Protein AF-A0A183J8W6-F1 (afdb_monomer)

pLDDT: mean 84.21, std 10.44, range [55.62, 95.81]

Foldseek 3Di:
DVVVVVVVVVVCLQFFADFDPAPPDPDPADDDTDGDPGGDPDDSVVSVVVVVVVLVVLVVVLVVLVVVDDDPPDDPRVNVRSVVSNVNSVPD

Nearest PDB structures (foldseek):
  5yny-assembly1_A  TM=8.352E-01  e=8.113E+00  Dermatophagoides farinae

Organism: NCBI:txid241478

Radius of gyration: 16.33 Å; Cα contacts (8 Å, |Δi|>4): 55; chains: 1; bounding box: 36×34×40 Å

Secondary structure (DSSP, 8-state):
-HHHHHHHHHHHHHH--PPPPPP--SS----PPPPPSS---S-HHHHHHHHHHHHHHHHHHHHHHHHTPPPTTS-HHHHHHHHHHHHHHHH-

Mean predicted aligned error: 6.67 Å

Sequence (92 aa):
MQSWIDIINFTAACFSSPVLPAPVSSRQSFHRPLLPSTASKLTMDEQLKVHTTRIAELEKCLDQLRDAAPVPTSKSRVLQDYAQKEIFLLYE

Solvent-accessible surface area (backbone atoms only — not comparable to full-atom values): 5651 Å² total; per-residue (Å²): 126,62,69,64,55,51,52,50,52,50,52,51,60,68,44,54,38,76,68,42,81,63,82,90,57,96,60,96,64,76,70,83,65,51,68,58,96,53,70,43,89,65,53,72,70,56,45,49,53,50,51,56,52,48,52,56,50,37,53,52,51,42,52,56,47,60,78,63,59,76,61,93,86,50,60,68,68,57,56,52,40,48,52,55,49,51,56,49,52,75,73,110

Structure (mmCIF, N/CA/C/O backbone):
data_AF-A0A183J8W6-F1
#
_entry.id   AF-A0A183J8W6-F1
#
loop_
_atom_site.group_PDB
_atom_site.id
_atom_site.type_symbol
_atom_site.label_atom_id
_atom_site.label_alt_id
_atom_site.label_comp_id
_atom_site.label_asym_id
_atom_site.label_entity_id
_atom_site.label_seq_id
_atom_site.pdbx_PDB_ins_code
_atom_site.Cartn_x
_atom_site.Cartn_y
_atom_site.Cartn_z
_atom_site.occupancy
_atom_site.B_iso_or_equiv
_atom_site.auth_seq_id
_atom_site.auth_comp_id
_atom_site.auth_asym_id
_atom_site.auth_atom_id
_atom_site.pdbx_PDB_model_num
ATOM 1 N N . MET A 1 1 ? 10.316 21.809 -13.322 1.00 62.47 1 MET A N 1
ATOM 2 C CA . MET A 1 1 ? 10.181 21.378 -11.912 1.00 62.47 1 MET A CA 1
ATOM 3 C C . MET A 1 1 ? 9.727 19.925 -11.783 1.00 62.47 1 MET A C 1
ATOM 5 O O . MET A 1 1 ? 10.139 19.289 -10.838 1.00 62.47 1 MET A O 1
ATOM 9 N N . GLN A 1 2 ? 8.957 19.372 -12.726 1.00 76.31 2 GLN A N 1
ATOM 10 C CA . GLN A 1 2 ? 8.451 17.994 -12.632 1.00 76.31 2 GLN A CA 1
ATOM 11 C C . GLN A 1 2 ? 9.526 16.894 -12.805 1.00 76.31 2 GLN A C 1
ATOM 13 O O . GLN A 1 2 ? 9.504 15.895 -12.102 1.00 76.31 2 GLN A O 1
ATOM 18 N N . SER A 1 3 ? 10.541 17.127 -13.647 1.00 87.81 3 SER A N 1
ATOM 19 C CA . SER A 1 3 ? 11.547 16.107 -14.001 1.00 87.81 3 SER A CA 1
ATOM 20 C C . SER A 1 3 ? 12.318 15.493 -12.820 1.00 87.81 3 SER A C 1
ATOM 22 O O . SER A 1 3 ? 12.618 14.305 -12.865 1.00 87.81 3 SER A O 1
ATOM 24 N N . TRP A 1 4 ? 12.639 16.250 -11.763 1.00 93.38 4 TRP A N 1
ATOM 25 C CA . TRP A 1 4 ? 13.358 15.682 -10.612 1.00 93.38 4 TRP A CA 1
ATOM 26 C C . TRP A 1 4 ? 12.451 14.804 -9.742 1.00 93.38 4 TRP A C 1
ATOM 28 O O . TRP A 1 4 ? 12.915 13.810 -9.191 1.00 93.38 4 TRP A O 1
ATOM 38 N N . ILE A 1 5 ? 11.159 15.141 -9.662 1.00 91.75 5 ILE A N 1
ATOM 39 C CA . ILE A 1 5 ? 10.149 14.352 -8.948 1.00 91.75 5 ILE A CA 1
ATOM 40 C C . ILE A 1 5 ? 9.985 13.007 -9.649 1.00 91.75 5 ILE A C 1
ATOM 42 O O . ILE A 1 5 ? 10.023 11.965 -9.001 1.00 91.75 5 ILE A O 1
ATOM 46 N N . ASP A 1 6 ? 9.887 13.025 -10.978 1.00 89.25 6 ASP A N 1
ATOM 47 C CA . ASP A 1 6 ? 9.713 11.808 -11.768 1.00 89.25 6 ASP A CA 1
ATOM 48 C C . ASP A 1 6 ? 10.931 10.879 -11.643 1.00 89.25 6 ASP A C 1
ATOM 50 O O . ASP A 1 6 ? 10.768 9.672 -11.485 1.00 89.25 6 ASP A O 1
ATOM 54 N N . ILE A 1 7 ? 12.151 11.432 -11.627 1.00 90.31 7 ILE A N 1
ATOM 55 C CA . ILE A 1 7 ? 13.381 10.651 -11.415 1.00 90.31 7 ILE A CA 1
ATOM 56 C C . ILE A 1 7 ? 13.397 10.013 -10.022 1.00 90.31 7 ILE A C 1
ATOM 58 O O . ILE A 1 7 ? 13.750 8.838 -9.898 1.00 90.31 7 ILE A O 1
ATOM 62 N N . ILE A 1 8 ? 13.010 10.754 -8.978 1.00 89.94 8 ILE A N 1
ATOM 63 C CA . ILE A 1 8 ? 12.937 10.215 -7.613 1.00 89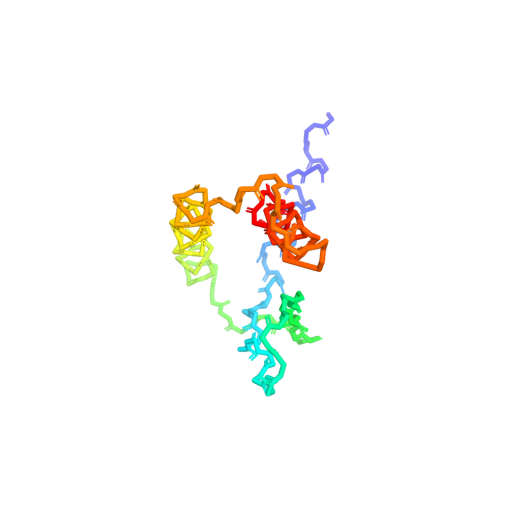.94 8 ILE A CA 1
ATOM 64 C C . ILE A 1 8 ? 11.892 9.103 -7.536 1.00 89.94 8 ILE A C 1
ATOM 66 O O . ILE A 1 8 ? 12.211 8.024 -7.044 1.00 89.94 8 ILE A O 1
ATOM 70 N N . ASN A 1 9 ? 10.686 9.330 -8.058 1.00 87.62 9 ASN A N 1
ATOM 71 C CA . ASN A 1 9 ? 9.603 8.348 -8.033 1.00 87.62 9 ASN A CA 1
ATOM 72 C C . ASN A 1 9 ? 9.971 7.082 -8.808 1.00 87.62 9 ASN A C 1
ATOM 74 O O . ASN A 1 9 ? 9.773 5.977 -8.308 1.00 87.62 9 ASN A O 1
ATOM 78 N N . PHE A 1 10 ? 10.558 7.238 -9.996 1.00 86.12 10 PHE A N 1
ATOM 79 C CA . PHE A 1 10 ? 11.042 6.119 -10.796 1.00 86.12 10 PHE A CA 1
ATOM 80 C C . PHE A 1 10 ? 12.108 5.326 -10.038 1.00 86.12 10 PHE A C 1
ATOM 82 O O . PHE A 1 10 ? 11.968 4.121 -9.864 1.00 86.12 10 PHE A O 1
ATOM 89 N N . THR A 1 11 ? 13.128 6.002 -9.502 1.00 87.81 11 THR A N 1
ATOM 90 C CA . THR A 1 11 ? 14.205 5.350 -8.741 1.00 87.81 11 THR A CA 1
ATOM 91 C C . THR A 1 11 ? 13.650 4.627 -7.512 1.00 87.81 11 THR A C 1
ATOM 93 O O . THR A 1 11 ? 13.972 3.464 -7.280 1.00 87.81 11 THR A O 1
ATOM 96 N N . ALA A 1 12 ? 12.770 5.274 -6.746 1.00 86.81 12 ALA A N 1
ATOM 97 C CA . ALA A 1 12 ? 12.124 4.668 -5.587 1.00 86.81 12 ALA A CA 1
ATOM 98 C C . ALA A 1 12 ? 11.327 3.413 -5.978 1.00 86.81 12 ALA A C 1
ATOM 100 O O . ALA A 1 12 ? 11.500 2.372 -5.348 1.00 86.81 12 ALA A O 1
ATOM 101 N N . ALA A 1 13 ? 10.535 3.467 -7.053 1.00 84.00 13 ALA A N 1
ATOM 102 C CA . ALA A 1 13 ? 9.794 2.314 -7.558 1.00 84.00 13 ALA A CA 1
ATOM 103 C C . ALA A 1 13 ? 10.730 1.179 -8.016 1.00 84.00 13 ALA A C 1
ATOM 105 O O . ALA A 1 13 ? 10.509 0.029 -7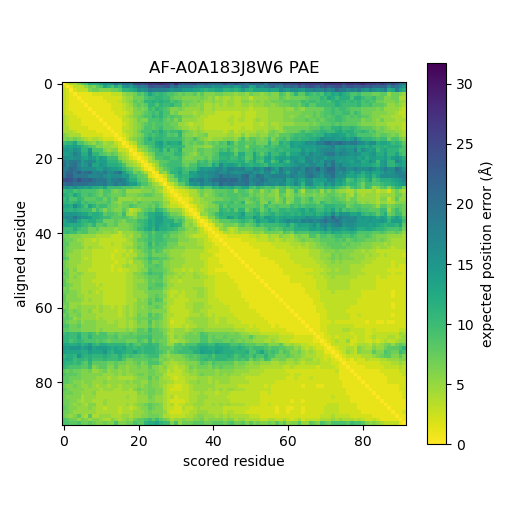.637 1.00 84.00 13 ALA A O 1
ATOM 106 N N . CYS A 1 14 ? 11.816 1.493 -8.731 1.00 82.19 14 CYS A N 1
ATOM 107 C CA . CYS A 1 14 ? 12.797 0.514 -9.208 1.00 82.19 14 CYS A CA 1
ATOM 108 C C . CYS A 1 14 ? 13.510 -0.239 -8.076 1.00 82.19 14 CYS A C 1
ATOM 110 O O . CYS A 1 14 ? 13.832 -1.417 -8.213 1.00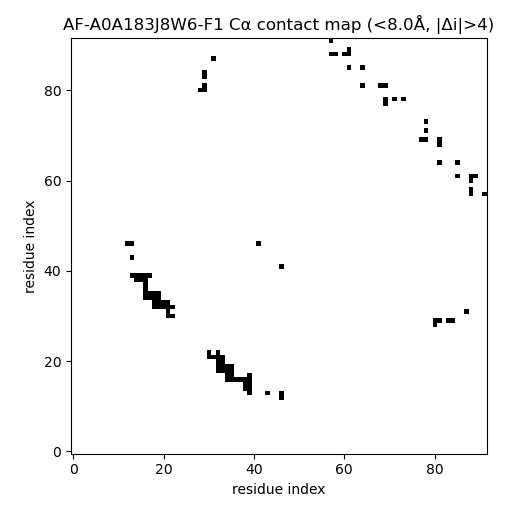 82.19 14 CYS A O 1
ATO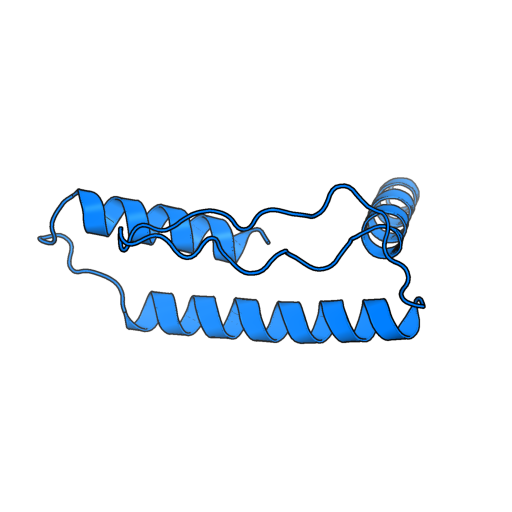M 112 N N . PHE A 1 15 ? 13.773 0.424 -6.950 1.00 80.88 15 PHE A N 1
ATOM 113 C CA . PHE A 1 15 ? 14.480 -0.184 -5.818 1.00 80.88 15 PHE A CA 1
ATOM 114 C C . PHE A 1 15 ? 13.556 -0.639 -4.685 1.00 80.88 15 PHE A C 1
ATOM 116 O O . PHE A 1 15 ? 14.017 -1.334 -3.776 1.00 80.88 15 PHE A O 1
ATOM 123 N N . SER A 1 16 ? 12.266 -0.300 -4.748 1.00 81.75 16 SER A N 1
ATOM 124 C CA . SER A 1 16 ? 11.269 -0.727 -3.769 1.00 81.75 16 SER A CA 1
ATOM 125 C C . SER A 1 16 ? 11.197 -2.249 -3.693 1.00 81.75 16 SER A C 1
ATOM 127 O O . SER A 1 16 ? 11.127 -2.956 -4.701 1.00 81.75 16 SER A O 1
ATOM 129 N N . SER A 1 17 ? 11.257 -2.749 -2.468 1.00 73.62 17 SER A N 1
ATOM 130 C CA . SER A 1 17 ? 11.333 -4.169 -2.162 1.00 73.62 17 SER A CA 1
ATOM 131 C C . SER A 1 17 ? 10.021 -4.608 -1.511 1.00 73.62 17 SER A C 1
ATOM 133 O O . SER A 1 17 ? 9.433 -3.815 -0.768 1.00 73.62 17 SER A O 1
ATOM 135 N N . PRO A 1 18 ? 9.521 -5.824 -1.794 1.00 69.81 18 PRO A N 1
ATOM 136 C CA . PRO A 1 18 ? 8.235 -6.270 -1.270 1.00 69.81 18 PRO A CA 1
ATOM 137 C C . PRO A 1 18 ? 8.227 -6.239 0.263 1.00 69.81 18 PRO A C 1
ATOM 139 O O . PRO A 1 18 ? 9.188 -6.666 0.903 1.00 69.81 18 PRO A O 1
ATOM 142 N N . VAL A 1 19 ? 7.136 -5.735 0.847 1.00 68.94 19 VAL A N 1
ATOM 143 C CA . VAL A 1 19 ? 6.937 -5.689 2.304 1.00 68.94 19 VAL A CA 1
ATOM 144 C C . VAL A 1 19 ? 7.145 -7.072 2.924 1.00 68.94 19 VAL A C 1
ATOM 146 O O . VAL A 1 19 ? 6.697 -8.084 2.381 1.00 68.94 19 VAL A O 1
ATOM 149 N N . LEU A 1 20 ? 7.806 -7.127 4.083 1.00 65.62 20 LEU A N 1
ATOM 150 C CA . LEU A 1 20 ? 7.848 -8.361 4.859 1.00 65.62 20 LEU A CA 1
ATOM 151 C C . LEU A 1 20 ? 6.440 -8.669 5.385 1.00 65.62 20 LEU A C 1
ATOM 153 O O . LEU A 1 20 ? 5.676 -7.738 5.672 1.00 65.62 20 LEU A O 1
ATOM 157 N N . PRO A 1 21 ? 6.084 -9.958 5.544 1.00 61.97 21 PRO A N 1
ATOM 158 C CA . PRO A 1 21 ? 4.834 -10.318 6.194 1.00 61.97 21 PRO A CA 1
ATOM 159 C C . PRO A 1 21 ? 4.752 -9.618 7.552 1.00 61.97 21 PRO A C 1
ATOM 161 O O . PRO A 1 21 ? 5.742 -9.546 8.2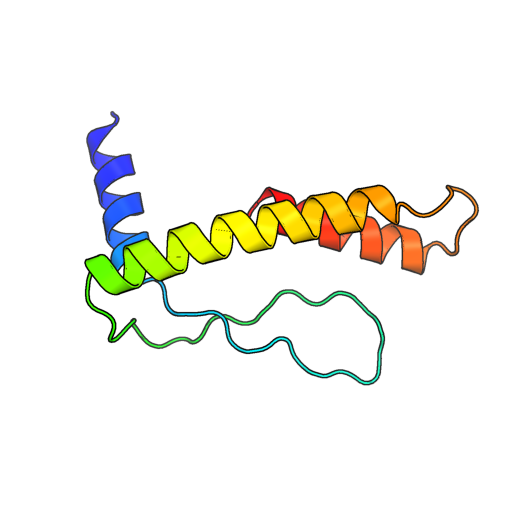88 1.00 61.97 21 PRO A O 1
ATOM 164 N N . ALA A 1 22 ? 3.576 -9.063 7.856 1.00 64.12 22 ALA A N 1
ATOM 165 C CA . ALA A 1 22 ? 3.368 -8.324 9.091 1.00 64.12 22 ALA A CA 1
ATOM 166 C C . ALA A 1 22 ? 3.798 -9.183 10.295 1.00 64.12 22 ALA A C 1
ATOM 168 O O . ALA A 1 22 ? 3.503 -10.385 10.312 1.00 64.12 22 ALA A O 1
ATOM 169 N N . PRO A 1 23 ? 4.478 -8.601 11.302 1.00 59.72 23 PRO A N 1
ATOM 170 C CA . PRO A 1 23 ? 4.864 -9.345 12.489 1.00 59.72 23 PRO A CA 1
ATOM 171 C C . PRO A 1 23 ? 3.635 -10.015 13.108 1.00 59.72 23 PRO A C 1
ATOM 173 O O . PRO A 1 23 ? 2.679 -9.342 13.499 1.00 59.72 23 PRO A O 1
ATOM 176 N N . VAL A 1 24 ? 3.656 -11.343 13.206 1.00 55.62 24 VAL A N 1
ATOM 177 C CA . VAL A 1 24 ? 2.639 -12.098 13.941 1.00 55.62 24 VAL A CA 1
ATOM 178 C C . VAL A 1 24 ? 2.864 -11.874 15.434 1.00 55.62 24 VAL A C 1
ATOM 180 O O . VAL A 1 24 ? 3.694 -12.520 16.067 1.00 55.62 24 VAL A O 1
ATOM 183 N N . SER A 1 25 ? 2.153 -10.897 15.994 1.00 60.91 25 SER A N 1
ATOM 184 C CA . SER A 1 25 ? 2.121 -10.632 17.431 1.00 60.91 25 SER A CA 1
ATOM 185 C C . SER A 1 25 ? 0.884 -11.270 18.055 1.00 60.91 25 SER A C 1
ATOM 187 O O . SER A 1 25 ? -0.194 -11.267 17.466 1.00 60.91 25 SER A O 1
ATOM 189 N N . SER A 1 26 ? 1.010 -11.772 19.285 1.00 56.19 26 SER A N 1
ATOM 190 C CA . SER A 1 26 ? -0.144 -12.196 20.091 1.00 56.19 26 SER A CA 1
ATOM 191 C C . SER A 1 26 ? -1.020 -11.014 20.529 1.00 56.19 26 SER A C 1
ATOM 193 O O . SER A 1 26 ? -2.169 -11.204 20.926 1.00 56.19 26 SER A O 1
ATOM 195 N N . ARG A 1 27 ? -0.497 -9.781 20.449 1.00 60.78 27 AR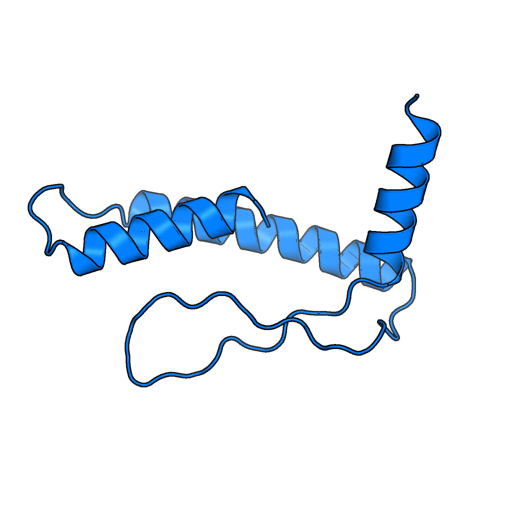G A N 1
ATOM 196 C CA . ARG A 1 27 ? -1.268 -8.553 20.658 1.00 60.78 27 ARG A CA 1
ATOM 197 C C . ARG A 1 27 ? -1.945 -8.143 19.351 1.00 60.78 27 ARG A C 1
ATOM 199 O O . ARG A 1 27 ? -1.266 -7.878 18.366 1.00 60.78 27 ARG A O 1
ATOM 206 N N . GLN A 1 28 ? -3.272 -8.014 19.379 1.00 64.69 28 GLN A N 1
ATOM 207 C CA . GLN A 1 28 ? -4.108 -7.521 18.272 1.00 64.69 28 GLN A CA 1
ATOM 208 C C . GLN A 1 28 ? -3.974 -5.997 18.054 1.00 64.69 28 GLN A C 1
ATOM 210 O O . GLN A 1 28 ? -4.971 -5.302 17.885 1.00 64.69 28 GLN A O 1
ATOM 215 N N . SER A 1 29 ? -2.762 -5.444 18.121 1.00 73.38 29 SER A N 1
ATOM 216 C CA . SER A 1 29 ? -2.506 -4.028 17.842 1.00 73.38 29 SER A CA 1
ATOM 217 C C . SER A 1 29 ? -2.016 -3.839 16.415 1.00 73.38 29 SER A C 1
ATOM 219 O O . SER A 1 29 ? -1.306 -4.683 15.868 1.00 73.38 29 SER A O 1
ATOM 221 N N . PHE A 1 30 ? -2.371 -2.707 15.813 1.00 79.50 30 PHE A N 1
ATOM 222 C CA . PHE A 1 30 ? -1.846 -2.350 14.505 1.00 79.50 30 PHE A CA 1
ATOM 223 C C . PHE A 1 30 ? -0.345 -2.024 14.600 1.00 79.50 30 PHE A C 1
ATOM 225 O O . PHE A 1 30 ? 0.083 -1.206 15.417 1.00 79.50 30 PHE A O 1
ATOM 232 N N . HIS A 1 31 ? 0.453 -2.649 13.736 1.00 79.56 31 HIS A N 1
ATOM 233 C CA . HIS A 1 31 ? 1.876 -2.375 13.574 1.00 79.56 31 HIS A CA 1
ATOM 234 C C . HIS A 1 31 ? 2.164 -2.086 12.103 1.00 79.56 31 HIS A C 1
ATOM 236 O O . HIS A 1 31 ? 1.626 -2.758 11.222 1.00 79.56 31 HIS A O 1
ATOM 242 N N . ARG A 1 32 ? 3.023 -1.094 11.840 1.00 80.44 32 ARG A N 1
ATOM 243 C CA . ARG A 1 32 ? 3.473 -0.811 10.475 1.00 80.44 32 ARG A CA 1
ATOM 244 C C . ARG A 1 32 ? 4.287 -2.006 9.952 1.00 80.44 32 ARG A C 1
ATOM 246 O O . ARG A 1 32 ? 5.129 -2.511 10.702 1.00 80.44 32 ARG A O 1
ATOM 253 N N . PRO A 1 33 ? 4.048 -2.468 8.713 1.00 77.00 33 PRO A N 1
ATOM 254 C CA . PRO A 1 33 ? 4.864 -3.498 8.085 1.00 77.00 33 PRO A CA 1
ATOM 255 C C . PRO A 1 33 ? 6.329 -3.069 8.021 1.00 77.00 33 PRO A C 1
ATOM 257 O O . PRO A 1 33 ? 6.636 -1.887 7.865 1.00 77.00 33 PRO A O 1
ATOM 260 N N . LEU A 1 34 ? 7.234 -4.037 8.141 1.00 76.19 34 LEU A N 1
ATOM 261 C CA . LEU A 1 34 ? 8.662 -3.793 7.985 1.00 76.19 34 LEU A CA 1
ATOM 262 C C . LEU A 1 34 ? 9.044 -3.979 6.517 1.00 76.19 34 LEU A C 1
ATOM 264 O O . LEU A 1 34 ? 8.687 -4.983 5.899 1.00 76.19 34 LEU A O 1
ATOM 268 N N . LEU A 1 35 ? 9.787 -3.022 5.969 1.00 71.62 35 LEU A N 1
ATOM 269 C CA . LEU A 1 35 ? 10.384 -3.154 4.646 1.00 71.62 35 LEU A CA 1
ATOM 270 C C . LEU A 1 35 ? 11.731 -3.876 4.767 1.00 71.62 35 LEU A C 1
ATOM 272 O O . LEU A 1 35 ? 12.485 -3.609 5.707 1.00 71.62 35 LEU A O 1
ATOM 276 N N . PRO A 1 36 ? 12.063 -4.789 3.845 1.00 72.44 36 PRO A N 1
ATOM 277 C CA . PRO A 1 36 ? 13.388 -5.386 3.818 1.00 72.44 36 PRO A CA 1
ATOM 278 C C . PRO A 1 36 ? 14.434 -4.350 3.379 1.00 72.44 36 PRO A C 1
ATOM 280 O O . PRO A 1 36 ? 14.199 -3.542 2.484 1.00 72.44 36 PRO A O 1
ATOM 283 N N . SER A 1 37 ? 15.633 -4.418 3.963 1.00 70.25 37 SER A N 1
ATOM 284 C CA . SER A 1 37 ? 16.759 -3.529 3.621 1.00 70.25 37 SER A CA 1
ATOM 285 C C . SER A 1 37 ? 17.496 -3.921 2.331 1.00 70.25 37 SER A C 1
ATOM 287 O O . SER A 1 37 ? 18.576 -3.402 2.057 1.00 70.25 37 SER A O 1
ATOM 289 N N . THR A 1 38 ? 16.968 -4.871 1.555 1.00 70.38 38 THR A N 1
ATOM 290 C CA . THR A 1 38 ? 17.591 -5.365 0.319 1.00 70.38 38 THR A CA 1
ATOM 291 C C . THR A 1 38 ? 16.851 -4.855 -0.904 1.00 70.38 38 THR A C 1
ATOM 293 O O . THR A 1 38 ? 15.621 -4.890 -0.932 1.00 70.38 38 THR A O 1
ATOM 296 N N . ALA A 1 39 ? 17.599 -4.469 -1.938 1.00 74.44 39 ALA A N 1
ATOM 297 C CA . ALA A 1 39 ? 17.032 -4.087 -3.226 1.00 74.44 39 ALA A CA 1
ATOM 298 C C . ALA A 1 39 ? 16.181 -5.216 -3.831 1.00 74.44 39 ALA A C 1
ATOM 300 O O . ALA A 1 39 ? 16.446 -6.405 -3.616 1.00 74.44 39 ALA A O 1
ATOM 301 N N . SER A 1 40 ? 15.169 -4.827 -4.603 1.00 79.69 40 SER A N 1
ATOM 302 C CA . SER A 1 40 ? 14.361 -5.764 -5.378 1.00 79.69 40 SER A CA 1
ATOM 303 C C . SER A 1 40 ? 15.202 -6.537 -6.392 1.00 79.69 40 SER A C 1
ATOM 305 O O . SER A 1 40 ? 16.121 -5.998 -7.006 1.00 79.69 40 SER A O 1
ATOM 307 N N . LYS A 1 41 ? 14.858 -7.814 -6.578 1.00 84.00 41 LYS A N 1
ATOM 308 C CA . LYS A 1 41 ? 15.402 -8.681 -7.637 1.00 84.00 41 LYS A CA 1
ATOM 309 C C . LYS A 1 41 ? 14.430 -8.850 -8.811 1.00 84.00 41 LYS A C 1
ATOM 311 O O . LYS A 1 41 ? 14.717 -9.622 -9.718 1.00 84.00 41 LYS A O 1
ATOM 316 N N . LEU A 1 42 ? 13.273 -8.191 -8.743 1.00 84.00 42 LEU A N 1
ATOM 317 C CA . LEU A 1 42 ? 12.224 -8.255 -9.754 1.00 84.00 42 LEU A CA 1
ATOM 318 C C . LEU A 1 42 ? 12.584 -7.375 -10.951 1.00 84.00 42 LEU A C 1
ATOM 320 O O . LEU A 1 42 ? 13.228 -6.335 -10.807 1.00 84.00 42 LEU A O 1
ATOM 324 N N . THR A 1 43 ? 12.126 -7.781 -12.127 1.00 88.38 43 THR A N 1
ATOM 325 C CA . THR A 1 43 ? 12.140 -6.941 -13.328 1.00 88.38 43 THR A CA 1
ATOM 326 C C . THR A 1 43 ? 11.165 -5.766 -13.190 1.00 88.38 43 THR A C 1
ATOM 328 O O . THR A 1 43 ? 10.280 -5.775 -12.333 1.00 88.38 43 THR A O 1
ATOM 331 N N . MET A 1 44 ? 11.294 -4.750 -14.049 1.00 85.31 44 MET A N 1
ATOM 332 C CA . MET A 1 44 ? 10.412 -3.573 -14.014 1.00 85.31 44 MET A CA 1
ATOM 333 C C . MET A 1 44 ? 8.935 -3.930 -14.225 1.00 85.31 44 MET A C 1
ATOM 335 O O . MET A 1 44 ? 8.077 -3.404 -13.522 1.00 85.31 44 MET A O 1
ATOM 339 N N . ASP A 1 45 ? 8.634 -4.857 -15.138 1.00 88.75 45 ASP A N 1
ATOM 340 C CA . ASP A 1 45 ? 7.259 -5.307 -15.388 1.00 88.75 45 ASP A CA 1
ATOM 341 C C . ASP A 1 45 ? 6.676 -6.062 -14.185 1.00 88.75 45 ASP A C 1
ATOM 343 O O . ASP A 1 45 ? 5.516 -5.873 -13.811 1.00 88.75 45 ASP A O 1
ATOM 347 N N . GLU A 1 46 ? 7.489 -6.895 -13.530 1.00 89.25 46 GLU A N 1
ATOM 348 C CA . GLU A 1 46 ? 7.090 -7.587 -12.303 1.00 89.25 46 GLU A CA 1
ATOM 349 C C . GLU A 1 46 ? 6.868 -6.603 -11.153 1.00 89.25 46 GLU A C 1
ATOM 351 O O . GLU A 1 46 ? 5.880 -6.731 -10.431 1.00 89.25 46 GLU A O 1
ATOM 356 N N . GLN A 1 47 ? 7.736 -5.598 -11.001 1.00 87.38 47 GLN A N 1
ATOM 357 C CA . GLN A 1 47 ? 7.542 -4.537 -10.013 1.00 87.38 47 GLN A CA 1
ATOM 358 C C . GLN A 1 47 ? 6.268 -3.751 -10.278 1.00 87.38 47 GLN A C 1
ATOM 360 O O . GLN A 1 47 ? 5.495 -3.538 -9.350 1.00 87.38 47 GLN A O 1
ATOM 365 N N . LEU A 1 48 ? 6.010 -3.372 -11.531 1.00 88.62 48 LEU A N 1
ATOM 366 C CA . LEU A 1 48 ? 4.785 -2.675 -11.902 1.00 88.62 48 LEU A CA 1
ATOM 367 C C . LEU A 1 48 ? 3.554 -3.500 -11.510 1.00 88.62 48 LEU A C 1
ATOM 369 O O . LEU A 1 48 ? 2.653 -2.985 -10.854 1.00 88.62 48 LEU A O 1
ATOM 373 N N . LYS A 1 49 ? 3.549 -4.800 -11.825 1.00 90.50 49 LYS A N 1
ATOM 374 C CA . LYS A 1 49 ? 2.459 -5.708 -11.448 1.00 90.50 49 LYS A CA 1
ATOM 375 C C . LYS A 1 49 ? 2.275 -5.806 -9.932 1.00 90.50 49 LYS A C 1
ATOM 377 O O . LYS A 1 49 ? 1.136 -5.794 -9.460 1.00 90.50 49 LYS A O 1
ATOM 382 N N . VAL A 1 50 ? 3.368 -5.913 -9.175 1.00 88.31 50 VAL A N 1
ATOM 383 C CA . VAL A 1 50 ? 3.333 -5.943 -7.705 1.00 88.31 50 VAL A CA 1
ATOM 384 C C . VAL A 1 50 ? 2.756 -4.639 -7.159 1.00 88.31 50 VAL A C 1
ATOM 386 O O . VAL A 1 50 ? 1.836 -4.696 -6.350 1.00 88.31 50 VAL A O 1
ATOM 389 N N . HIS A 1 51 ? 3.212 -3.485 -7.648 1.00 89.19 51 HIS A N 1
ATOM 390 C CA . HIS A 1 51 ? 2.721 -2.168 -7.230 1.00 89.19 51 HIS A CA 1
ATOM 391 C C . HIS A 1 51 ? 1.239 -1.976 -7.529 1.00 89.19 51 HIS A C 1
ATOM 393 O O . HIS A 1 51 ? 0.480 -1.593 -6.644 1.00 89.19 51 HIS A O 1
ATOM 399 N N . THR A 1 52 ? 0.787 -2.311 -8.739 1.00 91.25 52 THR A N 1
ATOM 400 C CA . THR A 1 52 ? -0.636 -2.216 -9.098 1.00 91.25 52 THR A CA 1
ATOM 401 C C . THR A 1 52 ? -1.502 -3.134 -8.236 1.00 91.25 52 THR A C 1
ATOM 403 O O . THR A 1 52 ? -2.558 -2.723 -7.762 1.00 91.25 52 THR A O 1
ATOM 406 N N . THR A 1 53 ? -1.046 -4.367 -7.991 1.00 91.50 53 THR A N 1
ATOM 407 C CA . THR A 1 53 ? -1.755 -5.302 -7.102 1.00 91.50 53 THR A CA 1
ATOM 408 C C . THR A 1 53 ? -1.812 -4.751 -5.679 1.00 91.50 53 THR A C 1
ATOM 410 O O . THR A 1 53 ? -2.858 -4.797 -5.036 1.00 91.50 53 THR A O 1
ATOM 413 N N . ARG A 1 54 ? -0.704 -4.173 -5.204 1.00 88.44 54 ARG A N 1
ATOM 414 C CA . ARG A 1 54 ? -0.587 -3.622 -3.858 1.00 88.44 54 ARG A CA 1
ATOM 415 C C . ARG A 1 54 ? -1.525 -2.440 -3.624 1.00 88.44 54 ARG A C 1
ATOM 417 O O . ARG A 1 54 ? -2.144 -2.385 -2.566 1.00 88.44 54 ARG A O 1
ATOM 424 N N . ILE A 1 55 ? -1.660 -1.544 -4.600 1.00 90.69 55 ILE A N 1
ATOM 425 C CA . ILE A 1 55 ? -2.610 -0.424 -4.541 1.00 90.69 55 ILE A CA 1
ATOM 426 C C . ILE A 1 55 ? -4.036 -0.960 -4.370 1.00 90.69 55 ILE A C 1
ATOM 428 O O . ILE A 1 55 ? -4.716 -0.588 -3.419 1.00 90.69 55 ILE A O 1
ATOM 432 N N . ALA A 1 56 ? -4.450 -1.916 -5.208 1.00 93.31 56 ALA A N 1
ATOM 433 C CA . ALA A 1 56 ? -5.788 -2.504 -5.119 1.00 93.31 56 ALA A CA 1
ATOM 434 C C . ALA A 1 56 ? -6.046 -3.199 -3.764 1.00 93.31 56 ALA A C 1
ATOM 436 O O . ALA A 1 56 ? -7.149 -3.147 -3.216 1.00 93.31 56 ALA A O 1
ATOM 437 N N . GLU A 1 57 ? -5.032 -3.853 -3.190 1.00 91.50 57 GLU A N 1
ATOM 438 C CA . GLU A 1 57 ? -5.118 -4.438 -1.848 1.00 91.50 57 GLU A CA 1
ATOM 439 C C . GLU A 1 57 ? -5.257 -3.383 -0.746 1.00 91.50 57 GLU A C 1
ATOM 441 O O . GLU A 1 57 ? -6.039 -3.584 0.186 1.00 91.50 57 GLU A O 1
ATOM 446 N N . LEU A 1 58 ? -4.492 -2.290 -0.823 1.00 91.12 58 LEU A N 1
ATOM 447 C CA . LEU A 1 58 ? -4.538 -1.184 0.134 1.00 91.12 58 LEU A CA 1
ATOM 448 C C . LEU A 1 58 ? -5.899 -0.490 0.111 1.00 91.12 58 LEU A C 1
ATOM 450 O O . LEU A 1 58 ? -6.498 -0.325 1.173 1.00 91.12 58 LEU A O 1
ATOM 454 N N . GLU A 1 59 ? -6.420 -0.183 -1.079 1.00 93.25 59 GLU A N 1
ATOM 455 C CA . GLU A 1 59 ? -7.760 0.381 -1.274 1.00 93.25 59 GLU A CA 1
ATOM 456 C C . GLU A 1 59 ? -8.827 -0.521 -0.644 1.00 93.25 59 GLU A C 1
ATOM 458 O O . GLU A 1 59 ? -9.604 -0.085 0.205 1.00 93.25 59 GLU A O 1
ATOM 463 N N . LYS A 1 60 ? -8.785 -1.824 -0.945 1.00 94.56 60 LYS A N 1
ATOM 464 C CA . LYS A 1 60 ? -9.700 -2.799 -0.345 1.00 94.56 60 LYS A CA 1
ATOM 465 C C . LYS A 1 60 ? -9.575 -2.858 1.181 1.00 94.56 60 LYS A C 1
ATOM 467 O O . LYS A 1 6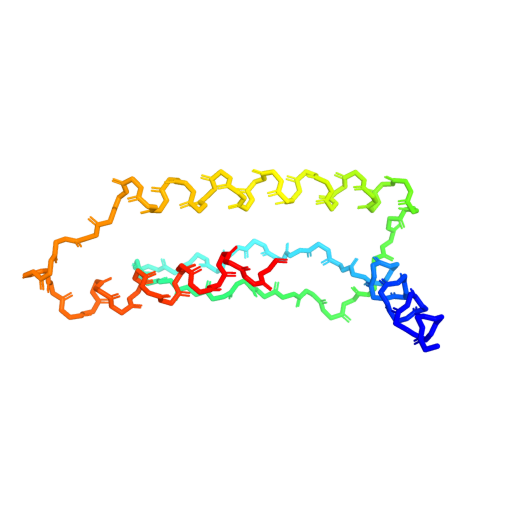0 ? -10.580 -2.979 1.877 1.00 94.56 60 LYS A O 1
ATOM 472 N N . CYS A 1 61 ? -8.357 -2.813 1.721 1.00 92.19 61 CYS A N 1
ATOM 473 C CA . CYS A 1 61 ? -8.131 -2.819 3.168 1.00 92.19 61 CYS A CA 1
ATOM 474 C C . CYS A 1 61 ? -8.663 -1.548 3.839 1.00 92.19 61 CYS A C 1
ATOM 476 O O . CYS A 1 61 ? -9.125 -1.612 4.979 1.00 92.19 61 CYS A O 1
ATOM 478 N N . LEU A 1 62 ? -8.569 -0.406 3.159 1.00 93.31 62 LEU A N 1
ATOM 479 C CA . LEU A 1 62 ? -9.068 0.882 3.624 1.00 93.31 62 LEU A CA 1
ATOM 480 C C . LEU A 1 62 ? -10.599 0.891 3.655 1.00 93.31 62 LEU A C 1
ATOM 482 O O . LEU A 1 62 ? -11.176 1.295 4.663 1.00 93.31 62 LEU A O 1
ATOM 486 N N . ASP A 1 63 ? -11.247 0.374 2.614 1.00 95.81 63 ASP A N 1
ATOM 487 C CA . ASP A 1 63 ? -12.704 0.220 2.584 1.00 95.81 63 ASP A CA 1
ATOM 488 C C . ASP A 1 63 ? -13.184 -0.708 3.706 1.00 95.81 63 ASP A C 1
ATOM 490 O O . ASP A 1 63 ? -14.034 -0.331 4.509 1.00 95.81 63 ASP A O 1
ATOM 494 N N . GLN A 1 64 ? -12.542 -1.870 3.868 1.00 94.25 64 GLN A N 1
ATOM 495 C CA . GLN A 1 64 ? -12.841 -2.790 4.971 1.00 94.25 64 GLN A CA 1
ATOM 496 C C . GLN A 1 64 ? -12.632 -2.162 6.354 1.00 94.25 64 GLN A C 1
ATOM 498 O O . GLN A 1 64 ? -13.354 -2.484 7.297 1.00 94.25 64 GLN A O 1
ATOM 503 N N . LEU A 1 65 ? -11.621 -1.300 6.507 1.00 92.88 65 LEU A N 1
ATOM 504 C CA . LEU A 1 65 ? -11.390 -0.587 7.757 1.00 92.88 65 LEU A CA 1
ATOM 505 C C . LEU A 1 65 ? -12.537 0.387 8.037 1.00 92.88 65 LEU A C 1
ATOM 507 O O . LEU A 1 65 ? -13.050 0.389 9.152 1.00 92.88 65 LEU A O 1
ATOM 511 N N . ARG A 1 66 ? -12.950 1.167 7.033 1.00 93.94 66 ARG A N 1
ATOM 512 C CA . ARG A 1 66 ? -14.044 2.144 7.139 1.00 93.94 66 ARG A CA 1
ATOM 513 C C . ARG A 1 66 ? -15.382 1.482 7.453 1.00 93.94 66 ARG A C 1
ATOM 515 O O . ARG A 1 66 ? -16.110 1.982 8.305 1.00 93.94 66 ARG A O 1
ATOM 522 N N . ASP A 1 67 ? -15.664 0.330 6.850 1.00 94.50 67 ASP A N 1
ATOM 523 C CA . ASP A 1 67 ? -16.853 -0.471 7.166 1.00 94.50 67 ASP A CA 1
ATOM 524 C C . ASP A 1 67 ? -16.854 -0.959 8.626 1.00 94.50 67 ASP A C 1
ATOM 526 O O . ASP A 1 67 ? -17.907 -1.119 9.244 1.00 94.50 67 ASP A O 1
ATOM 530 N N . ALA A 1 68 ? -15.667 -1.167 9.200 1.00 91.38 68 ALA A N 1
ATOM 531 C CA . ALA A 1 68 ? -15.459 -1.584 10.583 1.00 91.38 68 ALA A CA 1
ATOM 532 C C . ALA A 1 68 ? -15.158 -0.409 11.537 1.00 91.38 68 ALA A C 1
ATOM 534 O O . ALA A 1 68 ? -14.539 -0.616 12.589 1.00 91.38 68 ALA A O 1
ATOM 535 N N . ALA A 1 69 ? -15.567 0.819 11.190 1.00 92.12 69 ALA A N 1
ATOM 536 C CA . ALA A 1 69 ? -15.289 2.002 11.998 1.00 92.12 69 ALA A CA 1
ATOM 537 C C . ALA A 1 69 ? -15.835 1.860 13.439 1.00 92.12 69 ALA A C 1
ATOM 539 O O . ALA A 1 69 ? -17.019 1.570 13.641 1.00 92.12 69 ALA A O 1
ATOM 540 N N . PRO A 1 70 ? -14.994 2.063 14.471 1.00 91.75 70 PRO A N 1
ATOM 541 C CA . PRO A 1 70 ? -15.409 1.939 15.860 1.00 91.75 70 PRO A CA 1
ATOM 542 C C . PRO A 1 70 ? -16.332 3.089 16.272 1.00 91.75 70 PRO A C 1
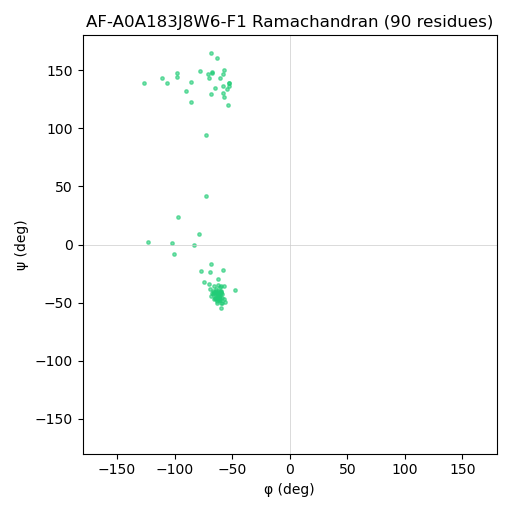ATOM 544 O O . PRO A 1 70 ? -16.155 4.239 15.875 1.00 91.75 70 PRO A O 1
ATOM 547 N N . VAL A 1 71 ? -17.285 2.799 17.160 1.00 92.50 71 VAL A N 1
ATOM 548 C CA . VAL A 1 71 ? -18.138 3.840 17.752 1.00 92.50 71 VAL A CA 1
ATOM 549 C C . VAL A 1 71 ? -17.318 4.763 18.666 1.00 92.50 71 VAL A C 1
ATOM 551 O O . VAL A 1 71 ? -16.406 4.271 19.338 1.00 92.50 71 VAL A O 1
ATOM 554 N N . PRO A 1 72 ? -17.652 6.062 18.791 1.00 88.25 72 PRO A N 1
ATOM 555 C CA . PRO A 1 72 ? -16.901 7.007 19.632 1.00 88.25 72 PRO A CA 1
ATOM 556 C C . PRO A 1 72 ? -16.808 6.617 21.115 1.00 88.25 72 PRO A C 1
ATOM 558 O O . PRO A 1 72 ? -15.911 7.060 21.823 1.00 88.25 72 PRO A O 1
ATOM 561 N N . THR A 1 73 ? -17.725 5.773 21.592 1.00 91.81 73 THR A N 1
ATOM 562 C CA . THR A 1 73 ? -17.752 5.237 22.963 1.00 91.81 73 THR A CA 1
ATOM 563 C C . THR A 1 73 ? -16.849 4.015 23.162 1.00 91.81 73 THR A C 1
ATOM 565 O O . THR A 1 73 ? -16.775 3.470 24.264 1.00 91.81 73 THR A O 1
ATOM 568 N N . SER A 1 74 ? -16.160 3.562 22.111 1.00 91.12 74 SER A N 1
ATOM 569 C CA . SER A 1 74 ? -15.217 2.446 22.174 1.00 91.12 74 SER A CA 1
ATOM 570 C C . SER A 1 74 ? -14.033 2.760 23.090 1.00 91.1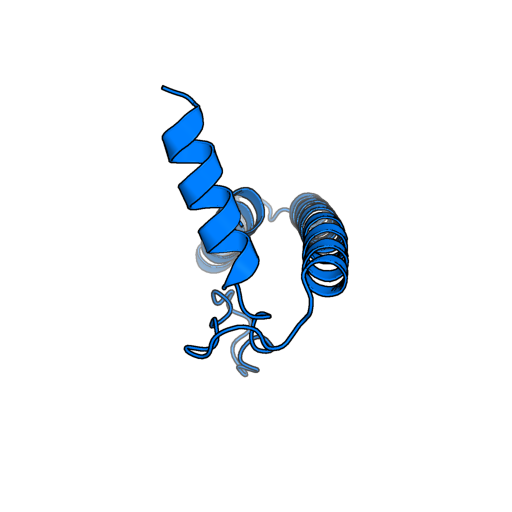2 74 SER A C 1
ATOM 572 O O . SER A 1 74 ? -13.699 3.913 23.363 1.00 91.12 74 SER A O 1
ATOM 574 N N . LYS A 1 75 ? -13.336 1.713 23.548 1.00 92.50 75 LYS A N 1
ATOM 575 C CA . LYS A 1 75 ? -12.110 1.867 24.345 1.00 92.50 75 LYS A CA 1
ATOM 576 C C . LYS A 1 75 ? -11.107 2.749 23.591 1.00 92.50 75 LYS A C 1
ATOM 578 O O . LYS A 1 75 ? -10.822 2.479 22.428 1.00 92.50 75 LYS A O 1
ATOM 583 N N . SER A 1 76 ? -10.504 3.721 24.281 1.00 89.62 76 SER A N 1
ATOM 584 C CA . SER A 1 76 ? -9.525 4.665 23.705 1.00 89.62 76 SER A CA 1
ATOM 585 C C . SER A 1 76 ? -8.438 3.977 22.864 1.00 89.62 76 SER A C 1
ATOM 587 O O . SER A 1 76 ? -8.115 4.426 21.768 1.00 89.62 76 SER A O 1
ATOM 589 N N . ARG A 1 77 ? -7.948 2.811 23.312 1.00 88.75 77 ARG A N 1
ATOM 590 C CA . ARG A 1 77 ? -6.959 2.025 22.564 1.00 88.75 77 ARG A CA 1
ATOM 591 C C . ARG A 1 77 ? -7.442 1.590 21.172 1.00 88.75 77 ARG A C 1
ATOM 593 O O . ARG A 1 77 ? -6.669 1.655 20.228 1.00 88.75 77 ARG A O 1
ATOM 600 N N . VAL A 1 78 ? -8.704 1.181 21.047 1.00 89.69 78 VAL A N 1
ATOM 601 C CA . VAL A 1 78 ? -9.303 0.745 19.773 1.00 89.69 78 VAL A CA 1
ATOM 602 C C . VAL A 1 78 ? -9.426 1.924 18.810 1.00 89.69 78 VAL A C 1
ATOM 604 O O . VAL A 1 78 ? -9.096 1.788 17.637 1.00 89.69 78 VAL A O 1
ATOM 607 N N . LEU A 1 79 ? -9.837 3.091 19.315 1.00 92.06 79 LEU A N 1
ATOM 608 C CA . LEU A 1 79 ? -9.913 4.322 18.524 1.00 92.06 79 LEU A CA 1
ATOM 609 C C . LEU A 1 79 ? -8.529 4.743 18.005 1.00 92.06 79 LEU A C 1
ATOM 611 O O . LEU A 1 79 ? -8.394 5.110 16.842 1.00 92.06 79 LEU A O 1
ATOM 615 N N . GLN A 1 80 ? -7.493 4.643 18.845 1.00 91.06 80 GLN A N 1
ATOM 616 C CA . GLN A 1 80 ? -6.112 4.930 18.443 1.00 91.06 80 GLN A CA 1
ATOM 617 C C . GLN A 1 80 ? -5.590 3.944 17.393 1.00 91.06 80 GLN A C 1
ATOM 619 O O . GLN A 1 80 ? -5.006 4.373 16.401 1.00 91.06 80 GLN A O 1
ATOM 624 N N . ASP A 1 81 ? -5.806 2.639 17.591 1.00 91.19 81 ASP A N 1
ATOM 625 C CA . ASP A 1 81 ? -5.357 1.617 16.640 1.00 91.19 81 ASP A CA 1
ATOM 626 C C . ASP A 1 81 ? -6.080 1.768 15.284 1.00 91.19 81 ASP A C 1
ATOM 628 O O . ASP A 1 81 ? -5.437 1.652 14.239 1.00 91.19 81 ASP A O 1
ATOM 632 N N . TYR A 1 82 ? -7.379 2.104 15.288 1.00 92.19 82 TYR A N 1
ATOM 633 C CA . TYR A 1 82 ? -8.134 2.450 14.077 1.00 92.19 82 TYR A CA 1
ATOM 634 C C . TYR A 1 82 ? -7.526 3.663 13.364 1.00 92.19 82 TYR A C 1
ATOM 636 O O . TYR A 1 82 ? -7.161 3.555 12.197 1.00 92.19 82 TYR A O 1
ATOM 644 N N . ALA A 1 83 ? -7.347 4.784 14.070 1.00 93.12 83 ALA A N 1
ATOM 645 C CA . ALA A 1 83 ? -6.822 6.016 13.481 1.00 93.12 83 ALA A CA 1
ATOM 646 C C . ALA A 1 83 ? -5.405 5.824 12.914 1.00 93.12 83 ALA A C 1
ATOM 648 O O . ALA A 1 83 ? -5.087 6.300 11.826 1.00 93.12 83 ALA A O 1
ATOM 649 N N . GLN A 1 84 ? -4.549 5.076 13.619 1.00 92.06 84 GLN A N 1
ATOM 650 C CA . GLN A 1 84 ? -3.202 4.773 13.140 1.00 92.06 84 GLN A CA 1
ATOM 651 C C . GLN A 1 84 ? -3.232 3.905 11.876 1.00 92.06 84 GLN A C 1
ATOM 653 O O . GLN A 1 84 ? -2.434 4.133 10.964 1.00 92.06 84 GLN A O 1
ATOM 658 N N . LYS A 1 85 ? -4.130 2.913 11.818 1.00 91.44 85 LYS A N 1
ATOM 659 C CA . LYS A 1 85 ? -4.287 2.045 10.647 1.00 91.44 85 LYS A CA 1
ATOM 660 C C . LYS A 1 85 ? -4.879 2.803 9.459 1.00 91.44 85 LYS A C 1
ATOM 662 O O . LYS A 1 85 ? -4.424 2.594 8.342 1.00 91.44 85 LYS A O 1
ATOM 667 N N . GLU A 1 86 ? -5.826 3.704 9.695 1.00 93.81 86 GLU A N 1
ATOM 668 C CA . GLU A 1 86 ? -6.430 4.548 8.661 1.00 93.81 86 GLU A CA 1
ATOM 669 C C . GLU A 1 86 ? -5.394 5.482 8.032 1.00 93.81 86 GLU A C 1
ATOM 671 O O . GLU A 1 86 ? -5.222 5.474 6.817 1.00 93.81 86 GLU A O 1
ATOM 676 N N . ILE A 1 87 ? -4.624 6.207 8.853 1.00 93.69 87 ILE A N 1
ATOM 677 C CA . ILE A 1 87 ? -3.527 7.060 8.373 1.00 93.69 87 ILE A CA 1
ATOM 678 C C . ILE A 1 87 ? -2.501 6.232 7.599 1.00 93.69 87 ILE A C 1
ATOM 680 O O . ILE A 1 87 ? -2.026 6.660 6.556 1.00 93.69 87 ILE A O 1
ATOM 684 N N . PHE A 1 88 ? -2.141 5.046 8.092 1.00 91.19 88 PHE A N 1
ATOM 685 C CA . PHE A 1 88 ? -1.197 4.187 7.385 1.00 91.19 88 PHE A CA 1
ATOM 686 C C . PHE A 1 88 ? -1.706 3.783 5.996 1.00 91.19 88 PHE A C 1
ATOM 688 O O . PHE A 1 88 ? -0.967 3.917 5.033 1.00 91.19 88 PHE A O 1
ATOM 695 N N . LEU A 1 89 ? -2.956 3.325 5.891 1.00 90.69 89 LEU A N 1
ATOM 696 C CA . LEU A 1 89 ? -3.530 2.883 4.618 1.00 90.69 89 LEU A CA 1
ATOM 697 C C . LEU A 1 89 ? -3.766 4.033 3.625 1.00 90.69 89 LEU A C 1
ATOM 699 O O . LEU A 1 89 ? -3.827 3.775 2.433 1.00 90.69 89 LEU A O 1
ATOM 703 N N . LEU A 1 90 ? -3.903 5.278 4.096 1.00 91.25 90 LEU A N 1
ATOM 704 C CA . LEU A 1 90 ? -4.060 6.459 3.237 1.00 91.25 90 LEU A CA 1
ATOM 705 C C . LEU A 1 90 ? -2.757 6.940 2.584 1.00 91.25 90 LEU A C 1
ATOM 707 O O . LEU A 1 90 ? -2.824 7.675 1.600 1.00 91.25 90 LEU A O 1
ATOM 711 N N . TYR A 1 91 ? -1.599 6.612 3.163 1.00 88.44 91 TYR A N 1
ATOM 712 C CA . TYR A 1 91 ? -0.306 7.190 2.773 1.00 88.44 91 TYR A CA 1
ATOM 713 C C . TYR A 1 91 ? 0.752 6.159 2.352 1.00 88.44 91 TYR A C 1
ATOM 715 O O . TYR A 1 91 ? 1.882 6.559 2.074 1.00 88.44 91 TYR A O 1
ATOM 723 N N . GLU A 1 92 ? 0.412 4.870 2.333 1.00 83.94 92 GLU A N 1
ATOM 724 C CA . GLU A 1 92 ? 1.173 3.839 1.607 1.00 83.94 92 GLU A CA 1
ATOM 725 C C . GLU A 1 92 ? 0.733 3.778 0.147 1.00 83.94 92 GLU A C 1
ATOM 727 O O . GLU A 1 92 ? 1.624 3.730 -0.728 1.00 83.94 92 GLU A O 1
#

=== Feature glossary ===
Reading guide. The protein is described through the following features:

Foldseek 3Di. A 3Di character summarizes, for each residue, the relative orientation of the Cα frame of its nearest spatial neighbor. Because it encodes fold topology rather than chemistry, 3Di alignments detect remote structural similarity that sequence alignment misses.

Contact-map, Ramachandran, and PAE plots. Plot images: a contact map (which residues are close in 3D, as an N×N binary image), a Ramachandran scatter (backbone torsion angles, revealing secondary-structure composition at a glance), and — for AlphaFold structures — a PAE heatmap (pairwise prediction confidence).

Radius of gyration, Cα contacts, bounding box. Radius of gyration (Rg) is the root-mean-square distance of Cα atoms from their centroid — a single number for overall size and compactness. A globular domain of N residues has Rg ≈ 2.2·N^0.38 Å; an extended or disordered chain has a much larger Rg. The Cα contact count is the number of residue pairs whose Cα atoms are within 8 Å and are more than four positions apart in sequence — a standard proxy for tertiary packing density. The bounding box is the smallest axis-aligned box enclosing all Cα atoms.

Secondary structure (8-state, DSSP). Eight-state secondary structure (DSSP): H is the canonical α-helix, G the tighter 3₁₀-helix, I the wider π-helix; E/B are β-structure, T and S are turns and bends, and '-' is everything else. DSSP derives these from the pattern of main-chain N–H···O=C hydrogen bonds, not from the sequence.

B-factor. B-factor (Debye–Waller factor) reflects atomic displacement in the crystal lattice. It is an experimental observable (units Å²), not a prediction; low values mean the atom is pinned down, high values mean it moves or is heterogeneous across the crystal.

pLDDT. pLDDT is the predicted lDDT-Cα score: AlphaFold's confidence that the local environment of each residue (all inter-atomic distances within 15 Å) is correctly placed. It is a per-residue number between 0 and 100, with higher meaning more reliable.

Nearest PDB structures. Nearest PDB neighbors are the top structural matches found by Foldseek when searching this structure against the entire Protein Data Bank. Each hit reports a TM-score (0 to 1; >0.5 almost always implies the same fold) and an E-value. These are *structural* homologs — they may share no detectable sequence similarity.

Solvent-accessible surface area. Accessible surface area quantifies burial. A residue with SASA near zero is packed into the hydrophobic core; one with SASA >100 Å² sits on the surface. Computed here via the Shrake–Rupley numerical algorithm with a 1.4 Å probe.

Rendered structure images. Structure images are PyMOL renders from six orthogonal camera directions. Cartoon representation draws helices as coils and strands as arrows; sticks shows the backbone as bonds; surface shows the solvent-excluded envelope. Rainbow coloring maps sequence position to hue (blue→red, N→C); chain coloring assigns a distinct color per polypeptide.

Backbone torsions (φ/ψ). φ (phi) and ψ (psi) are the two rotatable backbone dihedrals per residue: φ is the C(i-1)–N–Cα–C torsion, ψ is the N–Cα–C–N(i+1) torsion, both in degrees on (−180°, 180°]. α-helical residues cluster near (−60°, −45°); β-strand residues near (−120°, +130°). A Ramachandran plot is simply a scatter of (φ, ψ) for every residue.

Predicted aligned error. Predicted Aligned Error (PAE) is an AlphaFold confidence matrix: entry (i, j) is the expected error in the position of residue j, in ångströms, when the prediction is superimposed on the true structure at residue i. Low PAE within a block of residues means that block is internally rigid and well-predicted; high PAE between two blocks means their relative placement is uncertain even if each block individually is confident.

mmCIF coordinates. Structure coordinates are given as an mmCIF _atom_site loop: one row per atom with element, residue name, chain id, sequence number, and x/y/z position in Å. Only the four main-chain atoms per residue are included here; side chains are omitted to keep the record compact.

InterPro / GO / CATH / organism. Database cross-references. InterPro integrates a dozen domain/family signature databases into unified entries with residue-range hits. GO terms attach function/process/location labels with evidence codes. CATH codes position the fold in a four-level structural taxonomy. Organism is the NCBI-taxonomy species name.

Secondary structure (3-state, P-SEA). SS3 is a coarse helix/strand/coil call (letters a/b/c) made by the P-SEA algorithm from inter-Cα distances and dihedrals. It is less detailed than DSSP but needs only Cα positions.

Sequence. Sequence gives the chain of amino acids in standard one-letter code (A=alanine, C=cysteine, …, Y=tyrosine), read N→C. It is the only feature that is directly encoded by the gene; all structural features are derived from the folded form of this sequence.